Protein AF-A0A1Z5SKQ1-F1 (afdb_monomer_lite)

pLDDT: mean 93.01, std 4.79, range [74.75, 97.44]

Structure (mmCIF, N/CA/C/O backbone):
data_AF-A0A1Z5SKQ1-F1
#
_entry.id   AF-A0A1Z5SKQ1-F1
#
loop_
_atom_site.group_PDB
_atom_site.id
_atom_site.type_symbol
_atom_site.label_atom_id
_atom_site.label_alt_id
_atom_site.label_comp_id
_atom_site.label_asym_id
_atom_site.label_entity_id
_atom_site.label_seq_id
_atom_site.pdbx_PDB_ins_code
_atom_site.Cartn_x
_atom_site.Cartn_y
_atom_site.Cartn_z
_atom_site.occupancy
_atom_site.B_iso_or_equiv
_atom_site.auth_seq_id
_atom_site.auth_comp_id
_atom_site.auth_asym_id
_atom_site.aut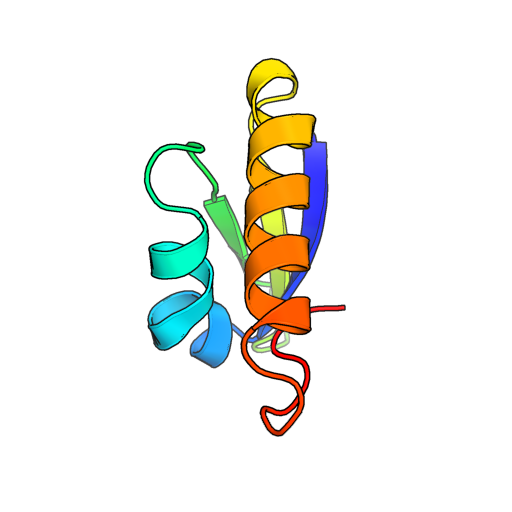h_atom_id
_atom_site.pdbx_PDB_model_num
ATOM 1 N N . MET A 1 1 ? -2.978 13.960 7.420 1.00 90.50 1 MET A N 1
ATOM 2 C CA . MET A 1 1 ? -2.571 12.737 6.692 1.00 90.50 1 MET A CA 1
ATOM 3 C C . MET A 1 1 ? -1.242 12.294 7.265 1.00 90.50 1 MET A C 1
ATOM 5 O O . MET A 1 1 ? -0.487 13.162 7.681 1.00 90.50 1 MET A O 1
ATOM 9 N N . VAL A 1 2 ? -0.983 10.996 7.325 1.00 95.12 2 VAL A N 1
ATOM 10 C CA . VAL A 1 2 ? 0.283 10.418 7.793 1.00 95.12 2 VAL A CA 1
ATOM 11 C C . VAL A 1 2 ? 0.829 9.490 6.715 1.00 95.12 2 VAL A C 1
ATOM 13 O O . VAL A 1 2 ? 0.041 8.874 5.993 1.00 95.12 2 VAL A O 1
ATOM 16 N N . VAL A 1 3 ? 2.153 9.429 6.582 1.00 95.50 3 VAL A N 1
ATOM 17 C CA . VAL A 1 3 ? 2.819 8.503 5.657 1.00 95.50 3 VAL A CA 1
ATOM 18 C C . VAL A 1 3 ? 2.709 7.091 6.227 1.00 95.50 3 VAL A C 1
ATOM 20 O O . VAL A 1 3 ? 2.943 6.892 7.415 1.00 95.50 3 VAL A O 1
ATOM 23 N N . LEU A 1 4 ? 2.304 6.142 5.386 1.00 95.06 4 LEU A N 1
ATOM 24 C CA . LEU A 1 4 ? 2.149 4.734 5.742 1.00 95.06 4 LEU A CA 1
ATOM 25 C C . LEU A 1 4 ? 3.372 3.921 5.308 1.00 95.06 4 LEU A C 1
ATOM 27 O O . LEU A 1 4 ? 3.973 3.232 6.119 1.00 95.06 4 LEU A O 1
ATOM 31 N N . C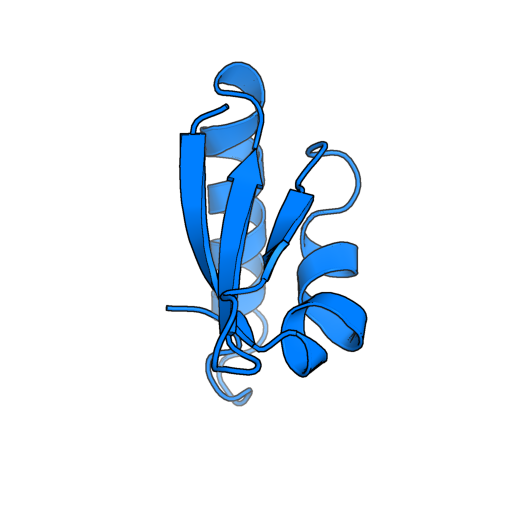YS A 1 5 ? 3.719 4.007 4.027 1.00 95.12 5 CYS A N 1
ATOM 32 C CA . CYS A 1 5 ? 4.856 3.333 3.403 1.00 95.12 5 CYS A CA 1
ATOM 33 C C . CYS A 1 5 ? 5.145 3.979 2.044 1.00 95.12 5 CYS A C 1
ATOM 35 O O . CYS A 1 5 ? 4.354 4.791 1.548 1.00 95.12 5 CYS A O 1
ATOM 37 N N . ASN A 1 6 ? 6.260 3.608 1.430 1.00 95.81 6 ASN A N 1
ATOM 38 C CA . ASN A 1 6 ? 6.593 3.945 0.058 1.00 95.81 6 ASN A CA 1
ATOM 39 C C . ASN A 1 6 ? 6.288 2.776 -0.878 1.00 95.81 6 ASN A C 1
ATOM 41 O O . ASN A 1 6 ? 6.233 1.615 -0.486 1.00 95.81 6 ASN A O 1
ATOM 45 N N . THR A 1 7 ? 6.069 3.083 -2.150 1.00 95.81 7 THR A N 1
ATOM 46 C CA . THR A 1 7 ? 5.897 2.068 -3.191 1.00 95.81 7 THR A CA 1
ATOM 47 C C . THR A 1 7 ? 6.236 2.649 -4.561 1.00 95.81 7 THR A C 1
ATOM 49 O O . THR A 1 7 ? 6.442 3.856 -4.703 1.00 95.81 7 THR A O 1
ATOM 52 N N . SER A 1 8 ? 6.253 1.805 -5.591 1.00 95.56 8 SER A N 1
ATOM 53 C CA . SER A 1 8 ? 6.263 2.254 -6.982 1.00 95.56 8 SER A CA 1
ATOM 54 C C . SER A 1 8 ? 4.849 2.599 -7.463 1.00 95.56 8 SER A C 1
ATOM 56 O O . SER A 1 8 ? 3.861 1.993 -7.053 1.00 95.56 8 SER A O 1
ATOM 58 N N . TYR A 1 9 ? 4.739 3.533 -8.404 1.00 94.56 9 TYR A N 1
ATOM 59 C CA . TYR A 1 9 ? 3.479 3.907 -9.046 1.00 94.56 9 TYR A CA 1
ATOM 60 C C . TYR A 1 9 ? 2.794 2.703 -9.697 1.00 94.56 9 TYR A C 1
ATOM 62 O O . TYR A 1 9 ? 1.570 2.594 -9.660 1.00 94.56 9 TYR A O 1
ATOM 70 N N . HIS A 1 10 ? 3.585 1.793 -10.272 1.00 93.50 10 HIS A N 1
ATOM 71 C CA . HIS A 1 10 ? 3.076 0.563 -10.859 1.00 93.50 10 HIS A CA 1
ATOM 72 C C . HIS A 1 10 ? 2.384 -0.290 -9.788 1.00 93.50 10 HIS A C 1
ATOM 74 O O . HIS A 1 10 ? 1.207 -0.617 -9.920 1.00 93.50 10 HIS A O 1
ATOM 80 N N . TYR A 1 11 ? 3.062 -0.551 -8.671 1.00 93.94 11 TYR A N 1
ATOM 81 C CA . TYR A 1 11 ? 2.484 -1.335 -7.582 1.00 93.94 11 TYR A CA 1
ATOM 82 C C . TYR A 1 11 ? 1.274 -0.661 -6.943 1.00 93.94 11 TYR A C 1
ATOM 84 O O . TYR A 1 11 ? 0.266 -1.324 -6.702 1.00 93.94 11 TYR A O 1
ATOM 92 N N . TRP A 1 12 ? 1.321 0.658 -6.750 1.00 95.00 12 TRP A N 1
ATOM 93 C CA . TRP A 1 12 ? 0.164 1.428 -6.306 1.00 95.00 12 TRP A CA 1
ATOM 94 C C . TRP A 1 12 ? -1.049 1.231 -7.219 1.00 95.00 12 TRP A C 1
ATOM 96 O O . TRP A 1 12 ? -2.136 0.899 -6.742 1.00 95.00 12 TRP A O 1
ATOM 106 N N . ARG A 1 13 ? -0.870 1.424 -8.531 1.00 93.31 13 ARG A N 1
ATOM 107 C CA . ARG A 1 13 ? -1.964 1.423 -9.508 1.00 93.31 13 ARG A CA 1
ATOM 108 C C . ARG A 1 13 ? -2.630 0.057 -9.664 1.00 93.31 13 ARG A C 1
ATOM 110 O O . ARG A 1 13 ? -3.830 0.027 -9.908 1.00 93.31 13 ARG A O 1
ATOM 117 N N . PHE A 1 14 ? -1.870 -1.031 -9.556 1.00 91.25 14 PHE A N 1
ATOM 118 C CA . PHE A 1 14 ? -2.370 -2.373 -9.872 1.00 91.25 14 PHE A CA 1
ATOM 119 C C . PHE A 1 14 ? -2.688 -3.238 -8.652 1.00 91.25 14 PHE A C 1
ATOM 121 O O . PHE A 1 14 ? -3.555 -4.098 -8.755 1.00 91.25 14 PHE A O 1
ATOM 128 N N . TRP A 1 15 ? -2.035 -3.010 -7.508 1.00 92.19 15 TRP A N 1
ATOM 129 C CA . TRP A 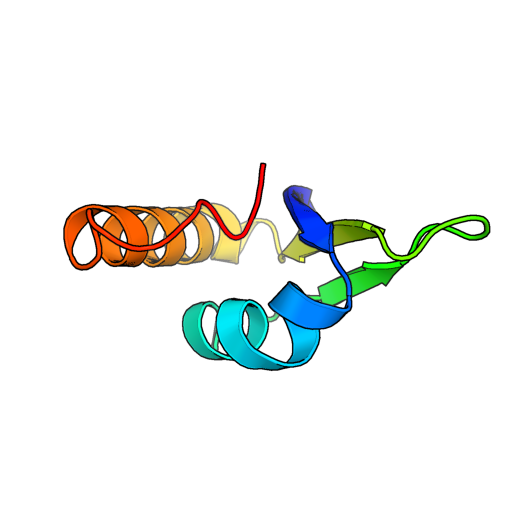1 15 ? -2.190 -3.880 -6.338 1.00 92.19 15 TRP A CA 1
ATOM 130 C C . TRP A 1 15 ? -2.472 -3.103 -5.054 1.00 92.19 15 TRP A C 1
ATOM 132 O O . TRP A 1 15 ? -3.513 -3.289 -4.430 1.00 92.19 15 TRP A O 1
ATOM 142 N N . VAL A 1 16 ? -1.578 -2.194 -4.653 1.00 93.50 16 VAL A N 1
ATOM 143 C CA . VAL A 1 16 ? -1.618 -1.609 -3.300 1.00 93.50 16 VAL A CA 1
ATOM 144 C C . VAL A 1 16 ? -2.855 -0.736 -3.075 1.00 93.50 16 VAL A C 1
ATOM 146 O O . VAL A 1 16 ? -3.396 -0.711 -1.971 1.00 93.50 16 VAL A O 1
ATOM 149 N N . SER A 1 17 ? -3.352 -0.054 -4.111 1.00 95.12 17 SER A N 1
ATOM 150 C CA . SER A 1 17 ? -4.590 0.730 -4.002 1.00 95.12 17 SER A CA 1
ATOM 151 C C . SER A 1 17 ? -5.835 -0.128 -3.757 1.00 95.12 17 SER A C 1
ATOM 153 O O . SER A 1 17 ? -6.733 0.320 -3.043 1.00 95.12 17 SER A O 1
ATOM 155 N N . ASP A 1 18 ? -5.876 -1.352 -4.290 1.00 94.81 18 ASP A N 1
ATOM 156 C CA . ASP A 1 18 ? -6.983 -2.283 -4.066 1.00 94.81 18 ASP A CA 1
ATOM 157 C C . ASP A 1 18 ? -6.908 -2.904 -2.664 1.00 94.81 18 ASP A C 1
ATOM 159 O O . ASP A 1 18 ? -7.899 -2.897 -1.935 1.00 94.81 18 ASP A O 1
ATOM 163 N N . ILE A 1 19 ? -5.704 -3.288 -2.217 1.00 95.00 19 ILE A N 1
ATOM 164 C CA . ILE A 1 19 ? -5.458 -3.760 -0.839 1.00 95.00 19 ILE A CA 1
ATOM 165 C C . ILE A 1 19 ? -5.911 -2.707 0.187 1.00 95.00 19 ILE A C 1
ATOM 167 O O . ILE A 1 19 ? -6.493 -3.032 1.219 1.00 95.00 19 ILE A O 1
ATOM 171 N N . LEU A 1 20 ? -5.675 -1.424 -0.103 1.00 95.94 20 LEU A N 1
ATOM 172 C CA . LEU A 1 20 ? -6.004 -0.302 0.780 1.00 95.94 20 LEU A CA 1
ATOM 173 C C . LEU A 1 20 ? -7.397 0.299 0.541 1.00 95.94 20 LEU A C 1
ATOM 175 O O . LEU A 1 20 ? -7.705 1.386 1.056 1.00 95.94 20 LEU A O 1
ATOM 179 N N . LYS A 1 21 ? -8.269 -0.375 -0.210 1.00 95.06 21 LYS A N 1
ATOM 180 C CA . LYS A 1 21 ? -9.621 0.112 -0.490 1.00 95.06 21 LYS A CA 1
ATOM 181 C C . LYS A 1 21 ? -10.398 0.357 0.810 1.00 95.06 21 LYS A C 1
ATOM 183 O O . LYS A 1 21 ? -10.396 -0.438 1.746 1.00 95.06 21 LYS A O 1
ATOM 188 N N . GLY A 1 22 ? -11.052 1.516 0.903 1.00 94.19 22 GLY A N 1
ATOM 189 C CA . GLY A 1 22 ? -11.790 1.918 2.109 1.00 94.19 22 GLY A CA 1
ATOM 190 C C . GLY A 1 22 ? -10.926 2.454 3.262 1.00 94.19 22 GLY A C 1
ATOM 191 O O . GLY A 1 22 ? -11.407 2.521 4.397 1.00 94.19 22 GLY A O 1
ATOM 192 N N . THR A 1 23 ? -9.669 2.836 2.997 1.00 94.56 23 THR A N 1
ATOM 193 C CA . THR A 1 23 ? -8.791 3.549 3.954 1.00 94.56 23 THR A CA 1
ATOM 194 C C . THR A 1 23 ? -8.553 5.019 3.585 1.00 94.56 23 THR A C 1
ATOM 196 O O . THR A 1 23 ? -7.940 5.754 4.359 1.00 94.56 23 THR A O 1
ATOM 199 N N . ASN A 1 24 ? -9.057 5.481 2.433 1.00 95.56 24 ASN A N 1
ATOM 200 C CA . ASN A 1 24 ? -8.743 6.791 1.842 1.00 95.56 24 ASN A CA 1
ATOM 201 C C . ASN A 1 24 ? -7.234 7.024 1.630 1.00 95.56 24 ASN A C 1
ATOM 203 O O . ASN A 1 24 ? -6.759 8.159 1.718 1.00 95.56 24 ASN A O 1
ATOM 207 N N . ALA A 1 25 ? -6.486 5.953 1.348 1.00 96.56 25 ALA A N 1
ATOM 208 C CA . ALA A 1 25 ? -5.087 6.038 0.960 1.00 96.56 25 ALA A CA 1
ATOM 209 C C . ALA A 1 25 ? -4.908 6.860 -0.325 1.00 96.56 25 ALA A C 1
ATOM 211 O O . ALA A 1 25 ? -5.679 6.739 -1.279 1.00 96.56 25 ALA A O 1
ATOM 212 N N . LYS A 1 26 ? -3.866 7.691 -0.354 1.00 96.50 26 LYS A N 1
ATO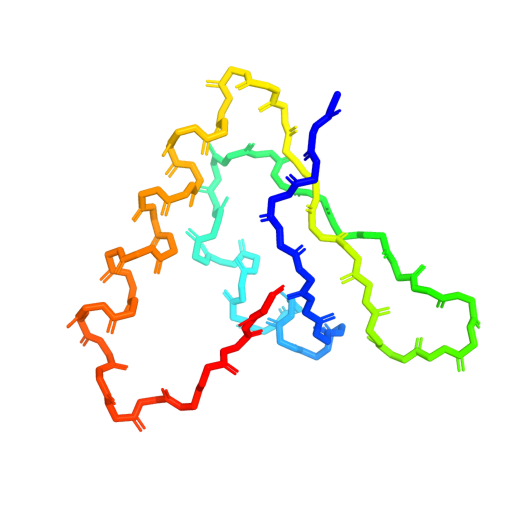M 213 C CA . LYS A 1 26 ? -3.437 8.448 -1.530 1.00 96.50 26 LYS A CA 1
ATOM 214 C C . LYS A 1 26 ? -1.960 8.214 -1.777 1.00 96.50 26 LYS A C 1
ATOM 216 O O . LYS A 1 26 ? -1.168 8.262 -0.843 1.00 96.50 26 LYS A O 1
ATOM 221 N N . PHE A 1 27 ? -1.593 8.048 -3.037 1.00 96.56 27 PHE A N 1
ATOM 222 C CA . PHE A 1 27 ? -0.201 7.992 -3.457 1.00 96.56 27 PHE A CA 1
ATOM 223 C C . PHE A 1 27 ? 0.268 9.358 -3.944 1.00 96.56 27 PHE A C 1
ATOM 225 O O . PHE A 1 27 ? -0.379 9.980 -4.790 1.00 96.56 27 PHE A O 1
ATOM 232 N N . LYS A 1 28 ? 1.406 9.814 -3.423 1.00 95.69 28 LYS A N 1
ATOM 233 C CA . LYS A 1 28 ? 2.116 10.997 -3.901 1.00 95.69 28 LYS A CA 1
ATOM 234 C C . LYS A 1 28 ? 3.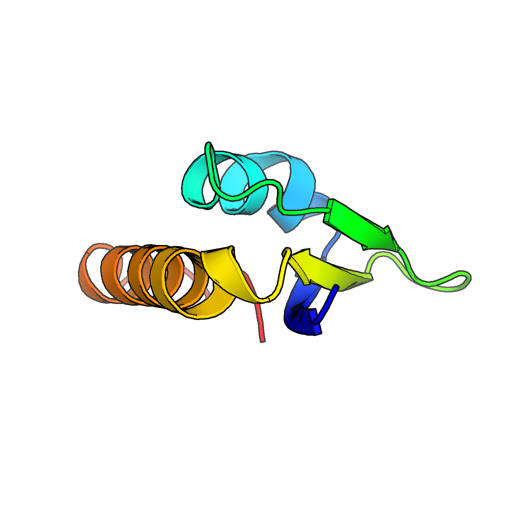415 10.542 -4.558 1.00 95.69 28 LYS A C 1
ATOM 236 O O . LYS A 1 28 ? 4.352 10.160 -3.864 1.00 95.69 28 LYS A O 1
ATOM 241 N N . LYS A 1 29 ? 3.439 10.580 -5.893 1.00 95.44 29 LYS A N 1
ATOM 242 C CA . LYS A 1 29 ? 4.613 10.258 -6.713 1.00 95.44 29 LYS A CA 1
ATOM 243 C C . LYS A 1 29 ? 5.735 11.274 -6.465 1.00 95.44 29 LYS A C 1
ATOM 245 O O . LYS A 1 29 ? 5.456 12.464 -6.310 1.00 95.44 29 LYS A O 1
ATOM 250 N N . ASN A 1 30 ? 6.977 10.809 -6.485 1.00 93.56 30 ASN A N 1
ATOM 251 C CA . ASN A 1 30 ? 8.162 11.658 -6.504 1.00 93.56 30 ASN A CA 1
ATOM 252 C C . ASN A 1 30 ? 8.344 12.323 -7.881 1.00 93.56 30 ASN A C 1
ATOM 254 O O . ASN A 1 30 ? 7.925 11.800 -8.912 1.00 93.56 30 ASN A O 1
ATOM 258 N N . GLU A 1 31 ? 8.969 13.501 -7.917 1.00 92.12 31 GLU A N 1
ATOM 259 C CA . GLU A 1 31 ? 9.096 14.290 -9.157 1.00 92.12 31 GLU A CA 1
ATOM 260 C C . GLU A 1 31 ? 10.016 13.632 -10.194 1.00 92.12 31 GLU A C 1
ATOM 262 O O . GLU A 1 31 ? 9.786 13.743 -11.396 1.00 92.12 31 GLU A O 1
ATOM 267 N N . LYS A 1 32 ? 11.056 12.932 -9.728 1.00 92.94 32 LYS A N 1
ATOM 268 C CA . LYS A 1 32 ? 12.150 12.417 -10.567 1.00 92.94 32 LYS A CA 1
ATOM 269 C C . LYS A 1 32 ? 12.089 10.912 -10.816 1.00 92.94 32 LYS A C 1
ATOM 271 O O . LYS A 1 32 ? 12.916 10.387 -11.555 1.00 92.94 32 LYS A O 1
ATOM 276 N N . SER A 1 33 ? 11.151 10.208 -10.195 1.00 92.31 33 SER A N 1
ATOM 277 C CA . SER A 1 33 ? 11.137 8.750 -10.184 1.00 92.31 33 SER A CA 1
ATOM 278 C C . SER A 1 33 ? 9.717 8.198 -10.162 1.00 92.31 33 SER A C 1
ATOM 280 O O . SER A 1 33 ? 8.737 8.934 -10.049 1.00 92.31 33 SER A O 1
ATOM 282 N N . TRP A 1 34 ? 9.586 6.888 -10.361 1.00 92.00 34 TRP A N 1
ATOM 283 C CA . TRP A 1 34 ? 8.285 6.219 -10.357 1.00 92.00 34 TRP A CA 1
ATOM 284 C C . TRP A 1 34 ? 7.836 5.785 -8.967 1.00 92.00 34 TRP A C 1
ATOM 286 O O . TRP A 1 34 ? 6.699 5.355 -8.831 1.00 92.00 34 TRP A O 1
ATOM 296 N N . ASP A 1 35 ? 8.675 5.910 -7.946 1.00 95.25 35 ASP A N 1
ATOM 297 C CA . ASP A 1 35 ? 8.309 5.712 -6.547 1.00 95.25 35 ASP A CA 1
ATOM 298 C C . ASP A 1 35 ? 7.613 6.931 -5.931 1.00 95.25 35 ASP A C 1
ATOM 300 O O . ASP A 1 35 ? 7.487 8.002 -6.531 1.00 95.25 35 ASP A O 1
ATOM 304 N N . GLY A 1 36 ? 7.068 6.730 -4.739 1.00 95.88 36 GLY A N 1
ATOM 305 C CA . GLY A 1 36 ? 6.367 7.751 -3.988 1.00 95.88 36 GLY A CA 1
ATOM 306 C C . GLY A 1 36 ? 5.841 7.224 -2.664 1.00 95.88 36 GLY A C 1
ATOM 307 O O . GLY A 1 36 ? 5.959 6.038 -2.353 1.00 95.88 36 GLY A O 1
ATOM 308 N N . ALA A 1 37 ? 5.225 8.121 -1.903 1.00 96.94 37 ALA A N 1
ATOM 309 C CA . ALA A 1 37 ? 4.702 7.829 -0.578 1.00 96.94 37 ALA A CA 1
ATOM 310 C C . ALA A 1 37 ? 3.192 7.579 -0.620 1.00 96.94 37 ALA A C 1
ATOM 312 O O . ALA A 1 37 ? 2.427 8.364 -1.191 1.00 96.94 37 ALA A O 1
ATOM 313 N N . ILE A 1 38 ? 2.745 6.521 0.052 1.00 96.75 38 ILE A N 1
ATOM 314 C CA . ILE A 1 38 ? 1.339 6.298 0.382 1.00 96.75 38 ILE A CA 1
ATOM 315 C C . ILE A 1 38 ? 1.038 7.028 1.685 1.00 96.75 38 ILE A C 1
ATOM 317 O O . ILE A 1 38 ? 1.699 6.835 2.703 1.00 96.75 38 ILE A O 1
ATOM 321 N N . SER A 1 39 ? 0.012 7.869 1.661 1.00 97.44 39 SER A N 1
ATOM 322 C CA . SER A 1 39 ? -0.492 8.595 2.822 1.00 97.44 39 SER A CA 1
ATOM 323 C C . SER A 1 39 ? -1.940 8.228 3.114 1.00 97.44 39 SER A C 1
ATOM 325 O O . SER A 1 39 ? -2.745 8.103 2.195 1.00 97.44 39 SER A O 1
ATOM 327 N N . VAL A 1 40 ? -2.292 8.126 4.392 1.00 97.38 40 VAL A N 1
ATOM 328 C CA . VAL A 1 40 ? -3.661 7.850 4.862 1.00 97.38 40 VAL A CA 1
ATOM 329 C C . VAL A 1 40 ? -4.108 8.892 5.895 1.00 97.38 40 VAL A C 1
ATOM 331 O O . VAL A 1 40 ? -3.276 9.561 6.523 1.00 97.38 40 VAL A O 1
ATOM 334 N N . PRO A 1 41 ? -5.419 9.093 6.111 1.00 97.44 41 PRO A N 1
ATOM 335 C CA . PRO A 1 41 ? -5.913 9.806 7.285 1.00 97.44 41 PRO A CA 1
ATOM 336 C C . PRO A 1 41 ? -5.423 9.132 8.571 1.00 97.44 41 PRO A C 1
ATOM 338 O O . PRO A 1 41 ? -5.395 7.907 8.648 1.00 97.44 41 PRO A O 1
ATOM 341 N N . LYS A 1 42 ? -5.083 9.921 9.599 1.00 95.88 42 LYS A N 1
ATOM 342 C CA . LYS A 1 42 ? -4.540 9.396 10.867 1.00 95.88 42 LYS A CA 1
ATOM 343 C C . LYS A 1 42 ? -5.468 8.349 11.500 1.00 95.88 42 LYS A C 1
ATOM 345 O O . LYS A 1 42 ? -4.997 7.308 11.931 1.00 95.88 42 LYS A O 1
ATOM 350 N N . ASN A 1 43 ? -6.780 8.577 11.440 1.00 96.19 43 ASN A N 1
ATOM 351 C CA . ASN A 1 43 ? -7.798 7.665 11.974 1.00 96.19 43 ASN A CA 1
ATOM 352 C C . ASN A 1 43 ? -7.871 6.319 11.230 1.00 96.19 43 ASN A C 1
ATOM 354 O O . ASN A 1 43 ? -8.395 5.354 11.770 1.00 96.19 43 ASN A O 1
ATOM 358 N N . ASN A 1 44 ? -7.350 6.245 10.003 1.00 96.69 44 ASN A N 1
ATOM 359 C CA . ASN A 1 44 ? -7.340 5.026 9.193 1.00 96.69 44 ASN A CA 1
ATOM 360 C C . ASN A 1 44 ? -5.970 4.337 9.179 1.00 96.69 44 ASN A C 1
ATOM 362 O O . ASN A 1 44 ? -5.824 3.320 8.503 1.00 96.69 44 ASN A O 1
ATOM 366 N N . TYR A 1 45 ? -4.975 4.877 9.890 1.00 95.38 45 TYR A N 1
ATOM 367 C CA . TYR A 1 45 ? -3.606 4.365 9.869 1.00 95.38 45 TYR A CA 1
ATOM 368 C C . TYR A 1 45 ? -3.531 2.904 10.315 1.00 95.38 45 TYR A C 1
ATOM 370 O O . TYR A 1 45 ? -3.005 2.071 9.583 1.00 95.38 45 TYR A O 1
ATOM 378 N N . GLU A 1 46 ? -4.123 2.571 11.463 1.00 95.75 46 GLU A N 1
ATOM 379 C CA . GLU A 1 46 ? -4.100 1.205 11.998 1.00 95.75 46 GLU A CA 1
ATOM 380 C C . GLU A 1 46 ? -4.808 0.213 11.072 1.00 95.75 46 GLU A C 1
ATOM 382 O O . GLU A 1 46 ? -4.278 -0.859 10.788 1.00 95.75 46 GLU A O 1
ATOM 387 N N . LYS A 1 47 ? -5.968 0.602 10.527 1.00 95.94 47 LYS A N 1
ATOM 388 C CA . LYS A 1 47 ? -6.708 -0.207 9.550 1.00 95.94 47 LYS A CA 1
ATOM 389 C C . LYS A 1 47 ? -5.873 -0.467 8.295 1.00 95.94 47 LYS A C 1
ATOM 391 O O . LYS A 1 47 ? -5.807 -1.601 7.833 1.00 95.94 47 LYS A O 1
ATOM 396 N N . ALA A 1 48 ? -5.246 0.571 7.743 1.00 96.44 48 ALA A N 1
ATOM 397 C CA . ALA A 1 48 ? -4.416 0.457 6.549 1.00 96.44 48 ALA A CA 1
ATOM 398 C C . ALA A 1 48 ? -3.178 -0.415 6.796 1.00 96.44 48 ALA A C 1
ATOM 400 O O . ALA A 1 48 ? -2.875 -1.288 5.989 1.00 96.44 48 ALA A O 1
ATOM 401 N N . ASN A 1 49 ? -2.510 -0.227 7.935 1.00 95.12 49 ASN A N 1
ATOM 402 C CA . ASN A 1 49 ? -1.349 -1.024 8.314 1.00 95.12 49 ASN A CA 1
ATOM 403 C C . ASN A 1 49 ? -1.715 -2.504 8.501 1.00 95.12 49 ASN A C 1
ATOM 405 O O . ASN A 1 49 ? -0.999 -3.388 8.036 1.00 95.12 49 ASN A O 1
ATOM 409 N N . LYS A 1 50 ? -2.871 -2.780 9.119 1.00 95.56 50 LYS A N 1
ATOM 410 C CA . LYS A 1 50 ? -3.390 -4.142 9.258 1.00 95.56 50 LYS A CA 1
ATOM 411 C C . LYS A 1 50 ? -3.640 -4.797 7.897 1.00 95.56 50 LYS A C 1
ATOM 413 O O . LYS A 1 50 ? -3.157 -5.898 7.684 1.00 95.56 50 LYS A O 1
ATOM 418 N N . LEU A 1 51 ? -4.306 -4.114 6.961 1.00 95.31 51 LEU A N 1
ATOM 419 C CA . LEU A 1 51 ? -4.572 -4.654 5.617 1.00 95.31 51 LEU A CA 1
ATOM 420 C C . LEU A 1 51 ? -3.287 -5.019 4.858 1.00 95.31 51 LEU A C 1
ATOM 422 O O . LEU A 1 51 ? -3.228 -6.067 4.220 1.00 95.31 51 LEU A O 1
ATOM 426 N N . LEU A 1 52 ? -2.250 -4.181 4.951 1.00 93.12 52 LEU A N 1
ATOM 427 C CA . LEU A 1 52 ? -0.947 -4.474 4.348 1.00 93.12 52 LEU A CA 1
ATOM 428 C C . LEU A 1 52 ? -0.294 -5.709 4.986 1.00 93.12 52 LEU A C 1
ATOM 430 O O . LEU A 1 52 ? 0.181 -6.594 4.275 1.00 93.12 52 LEU A O 1
ATOM 434 N N . ASN A 1 53 ? -0.293 -5.799 6.316 1.00 91.88 53 ASN A N 1
ATOM 435 C CA . ASN A 1 53 ? 0.285 -6.946 7.018 1.00 91.88 53 ASN A CA 1
ATOM 436 C C . ASN A 1 53 ? -0.487 -8.243 6.748 1.00 91.88 53 ASN A C 1
ATOM 438 O O . ASN A 1 53 ? 0.131 -9.264 6.461 1.00 91.88 53 ASN A O 1
ATOM 442 N N . ASP A 1 54 ? -1.819 -8.193 6.760 1.00 93.19 54 ASP A N 1
ATOM 443 C CA . ASP A 1 54 ? -2.672 -9.336 6.437 1.00 93.19 54 ASP A CA 1
ATOM 444 C C . ASP A 1 54 ? -2.407 -9.810 4.998 1.00 93.19 54 ASP A C 1
ATOM 446 O O . ASP A 1 54 ? -2.310 -11.010 4.745 1.00 93.19 54 ASP A O 1
ATOM 450 N N . TYR A 1 55 ? -2.213 -8.891 4.046 1.00 91.88 55 TYR A N 1
ATOM 451 C CA . TYR A 1 55 ? -1.839 -9.264 2.682 1.00 91.88 55 TYR A CA 1
ATOM 452 C C . TYR A 1 55 ? -0.475 -9.963 2.628 1.00 91.88 55 TYR A C 1
ATOM 454 O O . TYR A 1 55 ? -0.366 -11.004 1.983 1.00 91.88 55 TYR A O 1
ATOM 462 N N . LYS A 1 56 ? 0.547 -9.441 3.322 1.00 88.94 56 LYS A N 1
ATOM 463 C CA . LYS A 1 56 ? 1.884 -10.065 3.393 1.00 88.94 56 LYS A CA 1
ATOM 464 C C . LYS A 1 56 ? 1.836 -11.478 3.968 1.00 88.94 56 LYS A C 1
ATOM 466 O O . LYS A 1 56 ? 2.463 -12.378 3.420 1.00 88.94 56 LYS A O 1
ATOM 471 N N . LEU A 1 57 ? 1.083 -11.676 5.049 1.00 89.88 57 LEU A N 1
ATOM 472 C CA . LEU A 1 57 ? 0.950 -12.981 5.702 1.00 89.88 57 LEU A CA 1
ATOM 473 C C . LEU A 1 57 ? 0.239 -14.005 4.812 1.00 89.88 57 LEU A C 1
ATOM 475 O O . LEU A 1 57 ? 0.611 -15.174 4.813 1.00 89.88 57 LEU A O 1
ATOM 479 N N . ASN A 1 58 ? -0.748 -13.567 4.032 1.00 90.94 58 ASN A N 1
ATOM 480 C CA . ASN A 1 58 ? -1.498 -14.443 3.132 1.00 90.94 58 ASN A CA 1
ATOM 481 C C . ASN A 1 58 ? -0.798 -14.690 1.783 1.00 90.94 58 ASN A C 1
ATOM 483 O O . ASN A 1 58 ? -1.228 -15.564 1.037 1.00 90.94 58 ASN A O 1
ATOM 487 N N . ASN A 1 59 ? 0.249 -13.929 1.449 1.00 87.12 59 ASN A N 1
ATOM 488 C CA . ASN A 1 59 ? 0.920 -13.968 0.145 1.00 87.12 59 ASN A CA 1
ATOM 489 C C . ASN A 1 59 ? 2.447 -13.995 0.314 1.00 87.12 59 ASN A C 1
ATOM 491 O O . ASN A 1 59 ? 3.157 -13.112 -0.166 1.00 87.12 59 ASN A O 1
ATOM 495 N N . THR A 1 60 ? 2.955 -15.014 1.006 1.00 79.25 60 THR A N 1
ATOM 496 C CA . THR A 1 60 ? 4.380 -15.147 1.358 1.00 79.25 60 THR A CA 1
ATOM 497 C C . THR A 1 60 ? 5.313 -15.324 0.157 1.00 79.25 60 THR A C 1
ATOM 499 O O . THR A 1 60 ? 6.494 -15.003 0.254 1.00 79.25 60 THR A O 1
ATOM 502 N N . GLU A 1 61 ? 4.800 -15.803 -0.978 1.00 79.06 61 GLU A N 1
ATOM 503 C CA . GLU A 1 61 ? 5.573 -15.998 -2.215 1.00 79.06 61 GLU A CA 1
ATOM 504 C C . GLU A 1 61 ? 5.651 -14.735 -3.091 1.00 79.06 61 GLU A C 1
ATOM 506 O O . GLU A 1 61 ? 6.396 -14.693 -4.072 1.00 79.06 61 GLU A O 1
ATOM 511 N N . VAL A 1 62 ? 4.883 -13.691 -2.763 1.00 74.75 62 VAL A N 1
ATOM 512 C CA . VAL A 1 62 ? 4.808 -12.475 -3.574 1.00 74.75 62 VAL A CA 1
ATOM 513 C C . VAL A 1 62 ? 5.892 -11.495 -3.140 1.00 74.75 62 VAL A C 1
ATOM 515 O O . VAL A 1 62 ? 6.087 -11.223 -1.956 1.00 74.75 62 VAL A O 1
ATOM 518 N N . LYS A 1 63 ? 6.599 -10.924 -4.122 1.00 77.25 63 LYS A N 1
ATOM 519 C CA . LYS A 1 63 ? 7.599 -9.877 -3.888 1.00 77.25 63 LYS A CA 1
ATOM 520 C C . LYS A 1 63 ? 6.979 -8.715 -3.113 1.00 77.25 63 LYS A C 1
ATOM 522 O O . LYS A 1 63 ? 5.875 -8.279 -3.429 1.00 77.25 63 LYS A O 1
ATOM 527 N N . GLU A 1 64 ? 7.722 -8.170 -2.154 1.00 82.31 64 GLU A N 1
ATOM 528 C CA . GLU A 1 64 ? 7.265 -7.024 -1.374 1.00 82.31 64 GLU A CA 1
ATOM 529 C C . GLU A 1 64 ? 6.916 -5.837 -2.291 1.00 82.31 64 GLU A C 1
ATOM 531 O O . GLU A 1 64 ? 7.745 -5.350 -3.066 1.00 82.31 64 GLU A O 1
ATOM 536 N N . LEU A 1 65 ? 5.650 -5.411 -2.241 1.00 86.31 65 LEU A N 1
ATOM 537 C CA . LEU A 1 65 ? 5.093 -4.388 -3.132 1.00 86.31 65 LEU A CA 1
ATOM 538 C C . LEU A 1 65 ? 5.240 -2.965 -2.559 1.00 86.31 65 LEU A C 1
ATOM 540 O O . LEU A 1 65 ? 4.936 -1.995 -3.250 1.00 86.31 65 LEU A O 1
ATOM 544 N N . TRP A 1 66 ? 5.682 -2.814 -1.310 1.00 91.31 66 TRP A N 1
ATOM 545 C CA . TRP A 1 66 ? 5.898 -1.542 -0.605 1.00 91.31 66 TRP A CA 1
ATOM 546 C C . TRP A 1 66 ? 7.046 -1.678 0.402 1.00 91.31 66 TRP A C 1
ATOM 548 O O . TRP A 1 66 ? 7.398 -2.797 0.757 1.00 91.31 66 TRP A O 1
ATOM 558 N N . TRP A 1 67 ? 7.622 -0.562 0.851 1.00 89.50 67 TRP A N 1
ATOM 559 C CA . TRP A 1 67 ? 8.723 -0.523 1.824 1.00 89.50 67 TRP A CA 1
ATOM 560 C C . TRP A 1 67 ? 8.694 0.736 2.694 1.00 89.50 67 TRP A C 1
ATOM 562 O O . TRP A 1 67 ? 8.088 1.751 2.274 1.00 89.50 67 TRP A O 1
#

Foldseek 3Di:
DAWQFKFFLVLCVPPLVVLQPPQPWDWDADPPHRMTTIDGDPVSNVVSNVSLVVCCVVCVPDDRGTD

Secondary structure (DSSP, 8-state):
-EEEEEEEHHHIIIIIHHHTTTTT-EEEE-SSSSEEEEEE-GGGHHHHHHHHHHHHHH-TTSPP-B-

Radius of gyration: 11.28 Å; chains: 1; bounding box: 24×30×23 Å

Sequence (67 aa):
MVVLCNTSYHYWRFWVSDILKGTNAKFKKNEKSWDGAISVPKNNYEKANKLLNDYKLNNTEVKELWW

=== Feature glossary ===
Key to the feature types in this record:

pLDDT. pLDDT is the predicted lDDT-Cα score: AlphaFold's confidence that the local environment of each residue (all inter-atomic distances within 15 Å) is correctly placed. It is a per-residue number between 0 and 100, with higher meaning more reliable.

Radius of gyration, Cα contacts, bounding box. The geometric summary reports three shape descriptors. Rg (radius of gyration) measures how spread out the Cα atoms are about their centre of mass; compact globular proteins have small Rg, elongated or unfolded ones large. Cα contacts (<8 Å, |i−j|>4) count long-range residue pairs in spatial proximity — high for tightly packed folds, near zero for rods or random coil. The bounding-box extents give the protein's footprint along x, y, z in Å.

Backbone torsions (φ/ψ). Backbone dihedral angles. Every residue except chain termini has a φ (preceding-C → N → Cα → C) and a ψ (N → Cα → C → next-N). They are reported in degrees following the IUPAC sign convention. Secondary structure is essentially a statement about which (φ, ψ) basin each residue occupies.

Contact-map, Ramachandran, and PAE plots. Plot images: a contact map (which residues are close in 3D, as an N×N binary image), a Ramachandran scatter (backbone torsion angles, revealing secondary-structure composition at a glance), and — for AlphaFold structures — a PAE heatmap (pairwise prediction confidence).

Predicted aligned error. Predicted Aligned Error (PAE) is an AlphaFold confidence matrix: entry (i, j) is the expected error in the position of residue j, in ångströms, when the prediction is superimposed on the true structure at residue i. Low PAE within a block of residues means that block is internally rigid and well-predicted; high PAE between two blocks means their relative placement is uncertain even i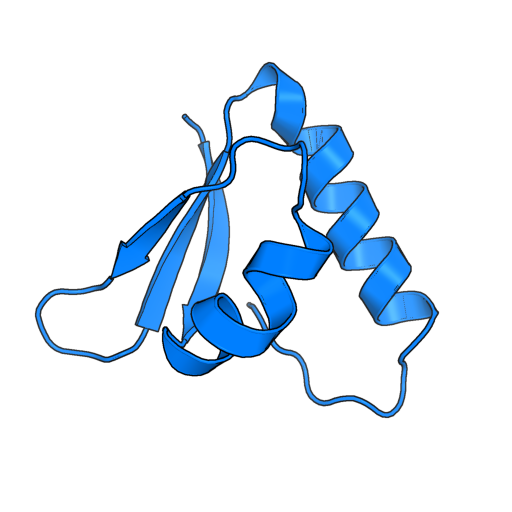f each block individually is confident.

Secondary structure (3-state, P-SEA). Three-state secondary structure (P-SEA) collapses the eight DSSP classes into helix (a), strand (b), and coil (c). P-SEA assigns these from Cα geometry alone — distances and angles — without requiring backbone oxygens, so it works on any Cα trace.

Solvent-accessible surface area. Solvent-accessible surface area (SASA) is the area in Å² traced out by the centre of a 1.4 Å probe sphere (a water molecule) rolled over the protein's van der Waals surface (Shrake–Rupley / Lee–Richards construction). Buried residues have near-zero SASA; fully exposed residues can exceed 200 Å². The total SASA scales roughly with the number of surface residues.

Foldseek 3Di. The Foldseek 3Di string encodes local tertiary geometry as a 20-letter alphabet — one character per residue — derived from the relative positions of nearby Cα atoms. Unlike the amino-acid sequence, 3Di is a direct function of the 3D structure, so two proteins with the same fold have similar 3Di strings even at low sequence identity.

B-factor. For experimental (PDB) structures, the B-factor (temperature factor) quantifies the positional spread of each atom in the crystal — a combination of thermal vibration and static disorder — in units of Å². High B-factors mark flexible loops or poorly resolved regions; low B-factors mark the rigid, well-ordered core.

mmCIF coordinates. The mmCIF block holds the 3D Cartesian coordinates of each backbone atom (N, Cα, C, O) in ångströms. mmCIF is the PDB's canonical archive format — a tagged-loop text representation of the atomic model.

InterPro / GO / CATH / organism. Functional annotations link the protein to curated databases. InterPro entries identify conserved domains and families by matching the sequence against member-database signatures (Pfam, PROSITE, CDD, …). Gene Ontology (GO) terms describe molecular function, biological process, and cellular component in a controlled vocabulary. CATH places the structure in a hierarchical fold classification (Class/Architecture/Topology/Homologous-superfamily). The organism is the source species.

Rendered structure images. Structure images are PyMOL renders from six orthogonal camera directions. Cartoon representation draws helices as coils and strands as arrows; sticks shows the backbone as bonds; surface shows the solvent-excluded envelope. Rainbow coloring maps sequence position to hue (blue→red, N→C); chain coloring assigns a distinct color per polypeptide.

Sequence. This is the polypeptide sequence — one letter per residue, N-terminus first. Length ranges from a few dozen residues for small domains to over a thousand for large multi-domain proteins.

Secondary structure (8-state, DSSP). The SS8 string is DSSP's per-residue secondary-structure call. α-helix (H) means an i→i+4 H-bond ladder; β-strand (E) means the residue participates in a β-sheet; 3₁₀ (G) and π (I) are tighter and wider helices; T/S are turns/bends; '-' is loop.

Nearest PDB structures. Structural nearest neighbors (via Foldseek easy-search vs the PDB). Reported per hit: target PDB id, E-value, and alignment TM-score. A TM-score above ~0.5 is the conventional threshold for 'same fold'.